Protein AF-A0A074M8I2-F1 (afdb_monomer_lite)

Organism: NCBI:txid1157490

Structure (mmCIF, N/CA/C/O backbone):
data_AF-A0A074M8I2-F1
#
_entry.id   AF-A0A074M8I2-F1
#
loop_
_atom_site.group_PDB
_atom_site.id
_atom_site.type_symbol
_atom_site.label_atom_id
_atom_site.label_alt_id
_atom_site.label_comp_id
_atom_site.label_asym_id
_atom_site.label_entity_id
_atom_site.label_seq_id
_atom_site.pdbx_PDB_ins_code
_atom_site.Cartn_x
_atom_site.Cartn_y
_atom_site.Cartn_z
_atom_site.occupancy
_atom_site.B_iso_or_equiv
_atom_site.auth_seq_id
_atom_site.auth_comp_id
_atom_site.auth_asym_id
_atom_site.auth_atom_id
_atom_site.pdbx_PDB_model_num
ATOM 1 N N . MET A 1 1 ? -0.895 25.698 -5.351 1.00 42.66 1 MET A N 1
ATOM 2 C CA . MET A 1 1 ? 0.181 25.172 -6.219 1.00 42.66 1 MET A CA 1
ATOM 3 C C . MET A 1 1 ? -0.260 23.826 -6.764 1.00 42.66 1 MET A C 1
ATOM 5 O O . MET A 1 1 ? -0.380 22.884 -5.988 1.00 42.66 1 MET A O 1
ATOM 9 N N . ALA A 1 2 ? -0.582 23.736 -8.056 1.00 50.84 2 ALA A N 1
ATOM 10 C CA . ALA A 1 2 ? -0.793 22.437 -8.686 1.00 50.84 2 ALA A CA 1
ATOM 11 C C . ALA A 1 2 ? 0.545 21.688 -8.639 1.00 50.84 2 ALA A C 1
ATOM 13 O O . ALA A 1 2 ? 1.540 22.205 -9.139 1.00 50.84 2 ALA A O 1
ATOM 14 N N . LYS A 1 3 ? 0.598 20.532 -7.963 1.00 60.25 3 LYS A N 1
ATOM 15 C CA . LYS A 1 3 ? 1.797 19.686 -7.977 1.00 60.25 3 LYS A CA 1
ATOM 16 C C . LYS A 1 3 ? 2.070 19.311 -9.429 1.00 60.25 3 LYS A C 1
ATOM 18 O O . LYS A 1 3 ? 1.222 18.683 -10.062 1.00 60.25 3 LYS A O 1
ATOM 23 N N . GLU A 1 4 ? 3.216 19.740 -9.934 1.00 68.94 4 GLU A N 1
ATOM 24 C CA . GLU A 1 4 ? 3.698 19.415 -11.270 1.00 68.94 4 GLU A CA 1
ATOM 25 C C . GLU A 1 4 ? 3.669 17.889 -11.448 1.00 68.94 4 GLU A C 1
ATOM 27 O O . GLU A 1 4 ? 4.059 17.141 -10.542 1.00 68.94 4 GLU A O 1
ATOM 32 N N . LYS A 1 5 ? 3.102 17.406 -12.560 1.00 71.88 5 LYS A N 1
ATOM 33 C CA . LYS A 1 5 ? 3.070 15.963 -12.823 1.00 71.88 5 LYS A CA 1
ATOM 34 C C . LYS A 1 5 ? 4.513 15.498 -13.052 1.00 71.88 5 LYS A C 1
ATOM 36 O O . LYS A 1 5 ? 5.196 16.120 -13.862 1.00 71.88 5 LYS A O 1
ATOM 41 N N . PRO A 1 6 ? 4.974 14.426 -12.386 1.00 79.75 6 PRO A N 1
ATOM 42 C CA . PRO A 1 6 ? 6.306 13.899 -12.639 1.00 79.75 6 PRO A CA 1
ATOM 43 C C . PRO A 1 6 ? 6.418 13.461 -14.104 1.00 79.75 6 PRO A C 1
ATOM 45 O O . PRO A 1 6 ? 5.534 12.776 -14.621 1.00 79.75 6 PRO A O 1
ATOM 48 N N . THR A 1 7 ? 7.490 13.881 -14.769 1.00 85.94 7 THR A N 1
ATOM 49 C CA . THR A 1 7 ? 7.848 13.439 -16.120 1.00 85.94 7 THR A CA 1
ATOM 50 C C . THR A 1 7 ? 8.800 12.255 -16.024 1.00 85.94 7 THR A C 1
ATOM 52 O O . THR A 1 7 ? 9.790 12.321 -15.295 1.00 85.94 7 THR A O 1
ATOM 55 N N . PHE A 1 8 ? 8.524 11.187 -16.769 1.00 88.75 8 PHE A N 1
ATOM 56 C CA . PHE A 1 8 ? 9.336 9.970 -16.771 1.00 88.75 8 PHE A CA 1
ATOM 57 C C . PHE A 1 8 ? 10.030 9.803 -18.119 1.00 88.75 8 PHE A C 1
ATOM 59 O O . PHE A 1 8 ? 9.426 10.041 -19.162 1.00 88.75 8 PHE A O 1
ATOM 66 N N . SER A 1 9 ? 11.296 9.389 -18.094 1.00 86.12 9 SER A N 1
ATOM 67 C CA . SER A 1 9 ? 12.068 9.097 -19.305 1.00 86.12 9 SER A CA 1
ATOM 68 C C . SER A 1 9 ? 11.601 7.818 -19.997 1.00 86.12 9 SER A C 1
ATOM 70 O O . SER A 1 9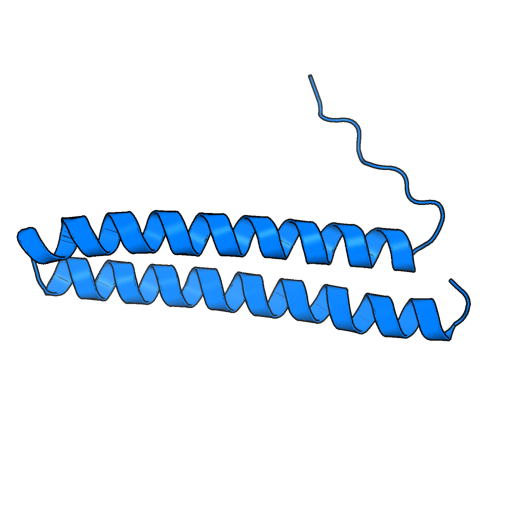 ? 11.716 7.708 -21.214 1.00 86.12 9 SER A O 1
ATOM 72 N N . THR A 1 10 ? 11.073 6.861 -19.232 1.00 92.62 10 THR A N 1
ATOM 73 C CA . THR A 1 10 ? 10.592 5.581 -19.746 1.00 92.62 10 THR A CA 1
ATOM 74 C C . THR A 1 10 ? 9.329 5.122 -19.028 1.00 92.62 10 THR A C 1
ATOM 76 O O . THR A 1 10 ? 9.033 5.541 -17.902 1.00 92.62 10 THR A O 1
ATOM 79 N N . ARG A 1 11 ? 8.563 4.237 -19.674 1.00 91.06 11 ARG A N 1
ATOM 80 C CA . ARG A 1 11 ? 7.311 3.726 -19.107 1.00 91.06 11 ARG A CA 1
ATOM 81 C C . ARG A 1 11 ? 7.544 2.793 -17.925 1.00 91.06 11 ARG A C 1
ATOM 83 O O . ARG A 1 11 ? 6.730 2.758 -17.005 1.00 91.06 11 ARG A O 1
ATOM 90 N N . SER A 1 12 ? 8.665 2.072 -17.904 1.00 91.19 12 SER A N 1
ATOM 91 C CA . SER A 1 12 ? 9.055 1.269 -16.744 1.00 91.19 12 SER A CA 1
ATOM 92 C C . SER A 1 12 ? 9.304 2.164 -15.520 1.00 91.19 12 SER A C 1
ATOM 94 O O . SER A 1 12 ? 8.792 1.873 -14.437 1.00 91.19 12 SER A O 1
ATOM 96 N N . ALA A 1 13 ? 9.982 3.305 -15.685 1.00 91.69 13 ALA A N 1
ATOM 97 C CA . ALA A 1 13 ? 10.178 4.273 -14.604 1.00 91.69 13 ALA A CA 1
ATOM 98 C C . ALA A 1 13 ? 8.848 4.847 -14.078 1.00 91.69 13 ALA A C 1
ATOM 100 O O . ALA A 1 13 ? 8.672 4.979 -12.863 1.00 91.69 13 ALA A O 1
ATOM 101 N N . GLU A 1 14 ? 7.893 5.126 -14.970 1.00 94.06 14 GLU A N 1
ATOM 102 C CA . GLU A 1 14 ? 6.544 5.559 -14.594 1.00 94.06 14 GLU A CA 1
ATOM 103 C C . GLU A 1 14 ? 5.806 4.496 -13.760 1.00 94.06 14 GLU A C 1
ATOM 105 O O . GLU A 1 14 ? 5.295 4.788 -12.674 1.00 94.06 14 GLU A O 1
ATOM 110 N N . GLU A 1 15 ? 5.750 3.250 -14.236 1.00 94.38 15 GLU A N 1
ATOM 111 C CA . GLU A 1 15 ? 5.038 2.170 -13.543 1.00 94.38 15 GLU A CA 1
ATOM 112 C C . GLU A 1 15 ? 5.661 1.867 -12.172 1.00 94.38 15 GLU A C 1
ATOM 114 O O . GLU A 1 15 ? 4.933 1.657 -11.198 1.00 94.38 15 GLU A O 1
ATOM 119 N N . LEU A 1 16 ? 6.994 1.925 -12.054 1.00 93.94 16 LEU A N 1
ATOM 120 C CA . LEU A 1 16 ? 7.685 1.771 -10.774 1.00 93.94 16 LEU A CA 1
ATOM 121 C C . LEU A 1 16 ? 7.334 2.901 -9.799 1.00 93.94 16 LEU A C 1
ATOM 123 O O . LEU A 1 16 ? 7.034 2.633 -8.635 1.00 93.94 16 LEU A O 1
ATOM 127 N N . TYR A 1 17 ? 7.324 4.155 -10.263 1.00 94.62 17 TYR A N 1
ATOM 128 C CA . TYR A 1 17 ? 6.926 5.295 -9.436 1.00 94.62 17 TYR A CA 1
ATOM 129 C C . TYR A 1 17 ? 5.509 5.118 -8.886 1.00 94.62 17 TYR A C 1
ATOM 131 O O . TYR A 1 17 ? 5.271 5.310 -7.689 1.00 94.62 17 TYR A O 1
ATOM 139 N N .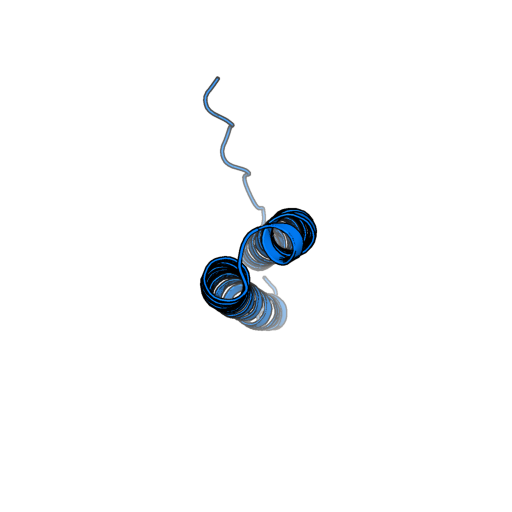 TRP A 1 18 ? 4.560 4.720 -9.736 1.00 93.94 18 TRP A N 1
ATOM 140 C CA . TRP A 1 18 ? 3.188 4.499 -9.296 1.00 93.94 18 TRP A CA 1
ATOM 141 C C . TRP A 1 18 ? 3.072 3.308 -8.344 1.00 93.94 18 TRP A C 1
ATOM 143 O O . TRP A 1 18 ? 2.367 3.434 -7.342 1.00 93.94 18 TRP A O 1
ATOM 153 N N . ALA A 1 19 ? 3.791 2.205 -8.577 1.00 94.00 19 ALA A N 1
ATOM 154 C CA . ALA A 1 19 ? 3.842 1.075 -7.646 1.00 94.00 19 ALA A CA 1
ATOM 155 C C . ALA A 1 19 ? 4.345 1.510 -6.258 1.00 94.00 19 ALA A C 1
ATOM 157 O O . ALA A 1 19 ? 3.681 1.262 -5.251 1.00 94.00 19 ALA A O 1
ATOM 158 N N . VAL A 1 20 ? 5.456 2.250 -6.203 1.00 94.69 20 VAL A N 1
ATOM 159 C CA . VAL A 1 20 ? 6.021 2.795 -4.956 1.00 94.69 20 VAL A CA 1
ATOM 160 C C . VAL A 1 20 ? 5.045 3.763 -4.284 1.00 94.69 20 VAL A C 1
ATOM 162 O O . VAL A 1 20 ? 4.841 3.722 -3.070 1.00 94.69 20 VAL A O 1
ATOM 165 N N . ARG A 1 21 ? 4.364 4.610 -5.058 1.00 94.69 21 ARG A N 1
ATOM 166 C CA . ARG A 1 21 ? 3.340 5.508 -4.517 1.00 94.69 21 ARG A CA 1
ATOM 167 C C . ARG A 1 21 ? 2.163 4.739 -3.910 1.00 94.69 21 ARG A C 1
ATOM 169 O O . ARG A 1 21 ? 1.641 5.170 -2.882 1.00 94.69 21 ARG A O 1
ATOM 176 N N . GLN A 1 22 ? 1.732 3.633 -4.520 1.00 95.81 22 GLN A N 1
ATOM 177 C CA . GLN A 1 22 ? 0.694 2.773 -3.942 1.00 95.81 22 GLN A CA 1
ATOM 178 C C . GLN A 1 22 ? 1.188 2.062 -2.678 1.00 95.81 22 GLN A C 1
ATOM 180 O O . GLN A 1 22 ? 0.429 1.972 -1.719 1.00 95.81 22 GLN A O 1
ATOM 185 N N . PHE A 1 23 ? 2.459 1.658 -2.619 1.00 95.06 23 PHE A N 1
ATOM 186 C CA . PHE A 1 23 ? 3.062 1.111 -1.402 1.00 95.06 23 PHE A CA 1
ATOM 187 C C . PHE A 1 23 ? 3.007 2.106 -0.230 1.00 95.06 23 PHE A C 1
ATOM 189 O O . PHE A 1 23 ? 2.541 1.760 0.854 1.00 95.06 23 PHE A O 1
ATOM 196 N N . PHE A 1 24 ? 3.382 3.372 -0.445 1.00 96.75 24 PHE A N 1
ATOM 197 C CA . PHE A 1 24 ? 3.280 4.393 0.608 1.00 96.75 24 PHE A CA 1
ATOM 198 C C . PHE A 1 24 ? 1.834 4.671 1.036 1.00 96.75 24 PHE A C 1
ATOM 200 O O . PHE A 1 24 ? 1.573 4.898 2.217 1.00 96.75 24 PHE A O 1
ATOM 207 N N . LYS A 1 25 ? 0.878 4.628 0.099 1.00 95.75 25 LYS A N 1
ATOM 208 C CA . LYS A 1 25 ? -0.548 4.719 0.440 1.00 95.75 25 LYS A CA 1
ATOM 209 C C . LYS A 1 25 ? -1.010 3.528 1.270 1.00 95.75 25 LYS A C 1
ATOM 211 O O . LYS A 1 25 ? -1.714 3.734 2.251 1.00 95.75 25 LYS A O 1
ATOM 216 N N . LEU A 1 26 ? -0.604 2.313 0.905 1.00 96.88 26 LEU A N 1
ATOM 217 C CA . LEU A 1 26 ? -0.912 1.104 1.663 1.00 96.88 26 LEU A CA 1
ATOM 218 C C . LEU A 1 26 ? -0.377 1.218 3.091 1.00 96.88 26 LEU A C 1
ATOM 220 O O . LEU A 1 26 ? -1.119 0.974 4.035 1.00 96.88 26 LEU A O 1
ATOM 224 N N . LEU A 1 27 ? 0.871 1.666 3.255 1.00 97.50 27 LEU A N 1
ATOM 225 C CA . LEU A 1 27 ? 1.468 1.884 4.570 1.00 97.50 27 LEU A CA 1
ATOM 226 C C . LEU A 1 27 ? 0.661 2.894 5.400 1.00 97.50 27 LEU A C 1
ATOM 228 O O . LEU A 1 27 ? 0.349 2.628 6.558 1.00 97.50 27 LEU A O 1
ATOM 232 N N . ALA A 1 28 ? 0.265 4.021 4.800 1.00 97.31 28 ALA A N 1
ATOM 233 C CA . ALA A 1 28 ? -0.571 5.015 5.469 1.00 97.31 28 ALA A CA 1
ATOM 234 C C . ALA A 1 28 ? -1.942 4.445 5.882 1.00 97.31 28 ALA A C 1
ATOM 236 O O . ALA A 1 28 ? -2.388 4.688 7.002 1.00 97.31 28 ALA A O 1
ATOM 237 N N . ILE A 1 29 ? -2.585 3.659 5.008 1.00 96.50 29 ILE A N 1
ATOM 238 C CA . ILE A 1 29 ? -3.859 2.980 5.295 1.00 96.50 29 ILE A CA 1
ATOM 239 C C . ILE A 1 29 ? -3.696 2.014 6.469 1.00 96.50 29 ILE A C 1
ATOM 241 O O . ILE A 1 29 ? -4.497 2.059 7.399 1.00 96.50 29 ILE A O 1
ATOM 245 N N . VAL A 1 30 ? -2.657 1.175 6.461 1.00 97.12 30 VAL A N 1
ATOM 246 C CA . VAL A 1 30 ? -2.404 0.186 7.518 1.00 97.12 30 VAL A CA 1
ATOM 247 C C . VAL A 1 30 ? -2.162 0.868 8.864 1.00 97.12 30 VAL A C 1
ATOM 249 O O . VAL A 1 30 ? -2.760 0.466 9.859 1.00 97.12 30 VAL A O 1
ATOM 252 N N . ILE A 1 31 ? -1.350 1.929 8.902 1.00 97.81 31 ILE A N 1
ATOM 253 C CA . ILE A 1 31 ? -1.082 2.685 10.135 1.00 97.81 31 ILE A CA 1
ATOM 254 C C . ILE A 1 31 ? -2.370 3.332 10.662 1.00 97.81 31 ILE A C 1
ATOM 256 O O . ILE A 1 31 ? -2.721 3.146 11.827 1.00 97.81 31 ILE A O 1
ATOM 260 N N . ALA A 1 32 ? -3.102 4.057 9.811 1.00 97.44 32 ALA A N 1
ATOM 261 C CA . ALA A 1 32 ? -4.338 4.731 10.207 1.00 97.44 32 ALA A CA 1
ATOM 262 C C . ALA A 1 32 ? -5.409 3.734 10.679 1.00 97.44 32 ALA A C 1
ATOM 264 O O . ALA A 1 32 ? -6.055 3.947 11.708 1.00 97.44 32 ALA A O 1
ATOM 265 N N . CYS A 1 33 ? -5.568 2.622 9.960 1.00 97.00 33 CYS A N 1
ATOM 266 C CA . CYS A 1 33 ? -6.484 1.553 10.332 1.00 97.00 33 CYS A CA 1
ATOM 267 C C . CYS A 1 33 ? -6.076 0.904 11.658 1.00 97.00 33 CYS A C 1
ATOM 269 O O . CYS A 1 33 ? -6.937 0.689 12.503 1.00 97.00 33 CYS A O 1
ATOM 271 N N . GLY A 1 34 ? -4.785 0.637 11.875 1.00 97.25 34 GLY A N 1
ATOM 272 C CA . GLY A 1 34 ? -4.276 0.070 13.125 1.00 97.25 34 GLY A CA 1
ATOM 273 C C . GLY A 1 34 ? -4.569 0.959 14.333 1.00 97.25 34 GLY A C 1
ATOM 274 O O . GLY A 1 34 ? -5.100 0.478 15.332 1.00 97.25 34 GLY A O 1
ATOM 275 N N . ILE A 1 35 ? -4.317 2.268 14.216 1.00 97.94 35 ILE A N 1
ATOM 276 C CA . ILE A 1 35 ? -4.647 3.249 15.265 1.00 97.94 35 ILE A CA 1
ATOM 277 C C . ILE A 1 35 ? -6.155 3.262 15.530 1.00 97.94 35 ILE A C 1
ATOM 279 O O . ILE A 1 35 ? -6.593 3.232 16.678 1.00 97.94 35 ILE A O 1
ATOM 283 N N . THR A 1 36 ? -6.963 3.275 14.472 1.00 96.88 36 THR A N 1
ATOM 284 C CA . THR A 1 36 ? -8.419 3.377 14.609 1.00 96.88 36 THR A CA 1
ATOM 285 C C . THR A 1 36 ? -9.014 2.103 15.212 1.00 96.88 36 THR A C 1
ATOM 287 O O . THR A 1 36 ? -9.882 2.191 16.072 1.00 96.88 36 THR A O 1
ATOM 290 N N . LEU A 1 37 ? -8.519 0.922 14.830 1.00 97.31 37 LEU A N 1
ATOM 291 C CA . LEU A 1 37 ? -8.904 -0.358 15.432 1.00 97.31 37 LEU A CA 1
ATOM 292 C C . LEU A 1 37 ? -8.519 -0.434 16.908 1.00 97.31 37 LEU A C 1
ATOM 294 O O . LEU A 1 37 ? -9.338 -0.845 17.730 1.00 97.31 37 LEU A O 1
ATOM 298 N N . PHE A 1 38 ? -7.307 0.015 17.245 1.00 96.38 38 PHE A N 1
ATOM 299 C CA . PHE A 1 38 ? -6.852 0.088 18.630 1.00 96.38 38 PHE A CA 1
ATOM 300 C C . PHE A 1 38 ? -7.770 0.961 19.484 1.00 96.38 38 PHE A C 1
ATOM 302 O O . PHE A 1 38 ? -8.041 0.617 20.626 1.00 96.38 38 PHE A O 1
ATOM 309 N N . ILE A 1 39 ? -8.271 2.070 18.943 1.00 96.56 39 ILE A N 1
ATOM 310 C CA . ILE A 1 39 ? -9.224 2.936 19.641 1.00 96.56 39 ILE A CA 1
ATOM 311 C C . ILE A 1 39 ? -10.607 2.266 19.702 1.00 96.56 39 ILE A C 1
ATOM 313 O O . ILE A 1 39 ? -11.210 2.187 20.768 1.00 96.56 39 ILE A O 1
ATOM 317 N N . ALA A 1 40 ? -11.104 1.741 18.579 1.00 96.44 40 ALA A N 1
ATOM 318 C CA . ALA A 1 40 ? -12.460 1.210 18.440 1.00 96.44 40 ALA A CA 1
ATOM 319 C C . ALA A 1 40 ? -12.765 0.021 19.363 1.00 96.44 40 ALA A C 1
ATOM 321 O O . ALA A 1 40 ? -13.901 -0.100 19.829 1.00 96.44 40 ALA A O 1
ATOM 322 N N . GLN A 1 41 ? -11.766 -0.817 19.668 1.00 95.00 41 GLN A N 1
ATOM 323 C CA . GLN A 1 41 ? -11.938 -1.967 20.565 1.00 95.00 41 GLN A CA 1
ATOM 324 C C . GLN A 1 41 ? -12.395 -1.565 21.981 1.00 95.00 41 GLN A C 1
ATOM 326 O O . GLN A 1 41 ? -13.013 -2.370 22.668 1.00 95.00 41 GLN A O 1
ATOM 331 N N . PHE A 1 42 ? -12.134 -0.323 22.413 1.00 96.31 42 PHE A N 1
ATOM 332 C CA . PHE A 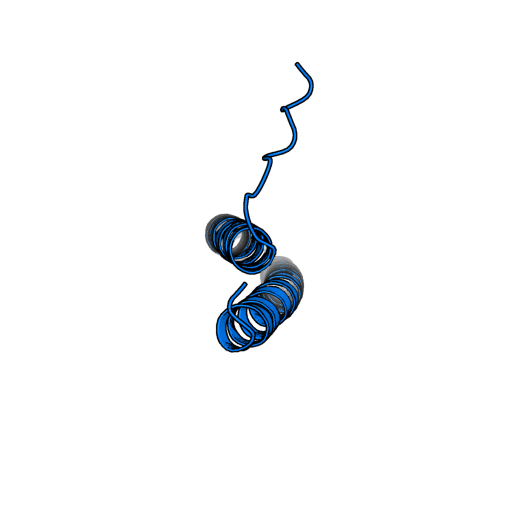1 42 ? -12.567 0.183 23.721 1.00 96.31 42 PHE A CA 1
ATOM 333 C C . PHE A 1 42 ? -14.020 0.683 23.737 1.00 96.31 42 PHE A C 1
ATOM 335 O O . PHE A 1 42 ? -14.575 0.885 24.813 1.00 96.31 42 PHE A O 1
ATOM 342 N N . PHE A 1 43 ? -14.64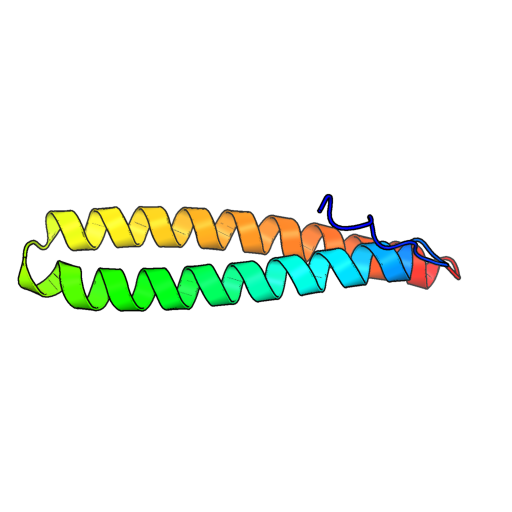3 0.887 22.570 1.00 95.06 43 PHE A N 1
ATOM 343 C CA . PHE A 1 43 ? -16.003 1.429 22.464 1.00 95.06 43 PHE A CA 1
ATOM 344 C C . PHE A 1 43 ? -17.039 0.359 22.122 1.00 95.06 43 PHE A C 1
ATOM 346 O O . PHE A 1 43 ? -18.100 0.307 22.741 1.00 95.06 43 PHE A O 1
ATOM 353 N N . SER A 1 44 ? -16.781 -0.463 21.098 1.00 96.06 44 SER A N 1
ATOM 354 C CA . SER A 1 44 ? -17.744 -1.462 20.620 1.00 96.06 44 SER A CA 1
ATOM 355 C C . SER A 1 44 ? -17.097 -2.488 19.693 1.00 96.06 44 SER A C 1
ATOM 357 O O . SER A 1 44 ? -16.424 -2.132 18.724 1.00 96.06 44 SER A O 1
ATOM 359 N N . ASN A 1 45 ? -17.413 -3.766 19.914 1.00 94.00 45 ASN A N 1
ATOM 360 C CA . ASN A 1 45 ? -16.992 -4.864 19.037 1.00 94.00 45 ASN A CA 1
ATOM 361 C C . ASN A 1 45 ? -17.563 -4.736 17.616 1.00 94.00 45 ASN A C 1
ATOM 363 O O . ASN A 1 45 ? -16.900 -5.105 16.649 1.00 94.00 45 ASN A O 1
ATOM 367 N N . VAL A 1 46 ? -18.776 -4.189 17.471 1.00 95.75 46 VAL A N 1
ATOM 368 C CA . VAL A 1 46 ? -19.397 -3.972 16.153 1.00 95.75 46 VAL A CA 1
ATOM 369 C C . VAL A 1 46 ? -18.635 -2.896 15.384 1.00 95.75 46 VAL A C 1
ATOM 371 O O . VAL A 1 46 ? -18.331 -3.077 14.207 1.00 95.75 46 VAL A O 1
ATOM 374 N N . LEU A 1 47 ? -18.275 -1.798 16.058 1.00 94.06 47 LEU A N 1
ATOM 375 C CA . LEU A 1 47 ? -17.489 -0.722 15.457 1.00 94.06 47 LEU A CA 1
ATOM 376 C C . LEU A 1 47 ? -16.092 -1.214 15.056 1.00 94.06 47 LEU A C 1
ATOM 378 O O . LEU A 1 47 ? -15.643 -0.937 13.946 1.00 94.06 47 LEU A O 1
ATOM 382 N N . PHE A 1 48 ? -15.437 -1.982 15.931 1.00 96.50 48 PHE A N 1
ATOM 383 C CA . PHE A 1 48 ? -14.151 -2.614 15.642 1.00 96.50 48 PHE A CA 1
ATOM 384 C C . PHE A 1 48 ? -14.214 -3.476 14.373 1.00 96.50 48 PHE A C 1
ATOM 386 O O . PHE A 1 48 ? -13.415 -3.280 13.457 1.00 96.50 48 PHE A O 1
ATOM 393 N N . LEU A 1 49 ? -15.197 -4.379 14.277 1.00 97.06 49 LEU A N 1
ATOM 394 C CA . LEU A 1 49 ? -15.371 -5.248 13.109 1.00 97.06 49 LEU A CA 1
ATOM 395 C C . LEU A 1 49 ? -15.629 -4.450 11.828 1.00 97.06 49 LEU A C 1
ATOM 397 O O . LEU A 1 49 ? -15.034 -4.740 10.792 1.00 97.06 49 LEU A O 1
ATOM 401 N N . LEU A 1 50 ? -16.479 -3.424 11.893 1.00 96.81 50 LEU A N 1
ATOM 402 C CA . LEU A 1 50 ? -16.811 -2.599 10.735 1.00 96.81 50 LEU A CA 1
ATOM 403 C C . LEU A 1 50 ? -15.576 -1.861 10.195 1.00 96.81 50 LEU A C 1
ATOM 405 O O . LEU A 1 50 ? -15.323 -1.869 8.990 1.00 96.81 50 LEU A O 1
ATOM 409 N N . ILE A 1 51 ? -14.759 -1.293 11.084 1.00 96.44 51 ILE A N 1
ATOM 410 C CA . ILE A 1 51 ? -13.507 -0.622 10.712 1.00 96.44 51 ILE A CA 1
ATOM 411 C C . ILE A 1 51 ? -12.488 -1.628 10.169 1.00 96.44 51 ILE A C 1
ATOM 413 O O . ILE A 1 51 ? -11.806 -1.324 9.191 1.00 96.44 51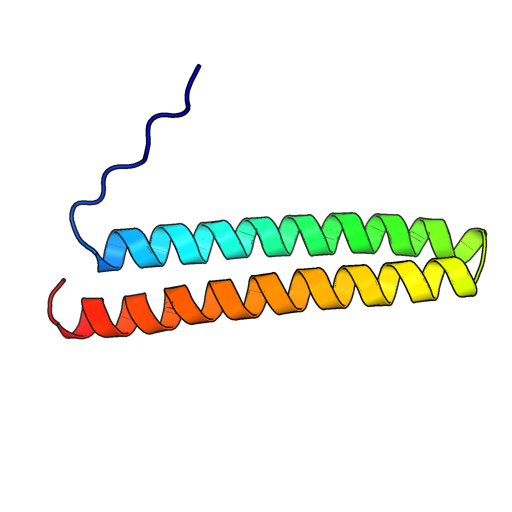 ILE A O 1
ATOM 417 N N . ALA A 1 52 ? -12.424 -2.837 10.734 1.00 96.75 52 ALA A N 1
ATOM 418 C CA . ALA A 1 52 ? -11.517 -3.883 10.266 1.00 96.75 52 ALA A CA 1
ATOM 419 C C . ALA A 1 52 ? -11.849 -4.298 8.829 1.00 96.75 52 ALA A C 1
ATOM 421 O O . ALA A 1 52 ? -10.954 -4.395 7.990 1.00 96.75 52 ALA A O 1
ATOM 422 N N . VAL A 1 53 ? -13.138 -4.474 8.522 1.00 97.94 53 VAL A N 1
ATOM 423 C CA . VAL A 1 53 ? -13.607 -4.811 7.172 1.00 97.94 53 VAL A CA 1
ATOM 424 C C . VAL A 1 53 ? -13.295 -3.685 6.186 1.00 97.94 53 VAL A C 1
ATOM 426 O O . VAL A 1 53 ? -12.753 -3.949 5.113 1.00 97.94 53 VAL A O 1
ATOM 429 N N . ILE A 1 54 ? -13.573 -2.427 6.540 1.00 97.06 54 ILE A N 1
ATOM 430 C CA . ILE A 1 54 ? -13.266 -1.279 5.670 1.00 97.06 54 ILE A CA 1
ATOM 431 C C . ILE A 1 54 ? -11.757 -1.181 5.416 1.00 97.06 54 ILE A C 1
ATOM 433 O O . ILE A 1 54 ? -11.328 -1.054 4.268 1.00 97.06 54 ILE A O 1
ATOM 437 N N . GLY A 1 55 ? -10.945 -1.281 6.469 1.00 96.88 55 GLY A N 1
ATOM 438 C CA . GLY A 1 55 ? -9.489 -1.247 6.368 1.00 96.88 55 GLY A CA 1
ATOM 439 C C . GLY A 1 55 ? -8.929 -2.378 5.509 1.00 96.88 55 GLY A C 1
ATOM 440 O O . GLY A 1 55 ? -8.042 -2.144 4.683 1.00 96.88 55 GLY A O 1
ATOM 441 N N . PHE A 1 56 ? -9.489 -3.582 5.639 1.00 97.06 56 PHE A N 1
ATOM 442 C CA . PHE A 1 56 ? -9.149 -4.724 4.798 1.00 97.06 56 PHE A CA 1
ATOM 443 C C . PHE A 1 56 ? -9.468 -4.457 3.324 1.00 97.06 56 PHE A C 1
ATOM 445 O O . PHE A 1 56 ? -8.592 -4.627 2.478 1.00 97.06 56 PHE A O 1
ATOM 452 N N . LEU A 1 57 ? -10.675 -3.978 3.005 1.00 98.06 57 LEU A N 1
ATOM 453 C CA . LEU A 1 57 ? -11.077 -3.690 1.623 1.00 98.06 57 LEU A CA 1
ATOM 454 C C . LEU A 1 57 ? -10.213 -2.592 0.983 1.00 98.06 57 LEU A C 1
ATOM 456 O O . LEU A 1 57 ? -9.781 -2.736 -0.162 1.00 98.06 57 LEU A O 1
ATOM 460 N N . LEU A 1 58 ? -9.904 -1.524 1.726 1.00 96.88 58 LEU A N 1
ATOM 461 C CA . LEU A 1 58 ? -9.015 -0.452 1.265 1.00 96.88 58 LEU A CA 1
ATOM 462 C C . LEU A 1 58 ? -7.589 -0.956 1.016 1.00 96.88 58 LEU A C 1
ATOM 464 O O . LEU A 1 58 ? -6.970 -0.610 0.004 1.00 96.88 58 LEU A O 1
ATOM 468 N N . SER A 1 59 ? -7.076 -1.791 1.920 1.00 96.62 59 SER A N 1
ATOM 469 C CA . SER A 1 59 ? -5.756 -2.405 1.776 1.00 96.62 59 SER A CA 1
ATOM 470 C C . SER A 1 59 ? -5.720 -3.336 0.567 1.00 96.62 59 SER A C 1
ATOM 472 O O . SER A 1 59 ? -4.822 -3.215 -0.262 1.00 96.62 59 SER A O 1
ATOM 474 N N . LEU A 1 60 ? -6.730 -4.197 0.407 1.00 97.19 60 LEU A N 1
ATOM 475 C CA . LEU A 1 60 ? -6.848 -5.128 -0.713 1.00 97.19 60 LEU A CA 1
ATOM 476 C C . LEU A 1 60 ? -6.876 -4.391 -2.053 1.00 97.19 60 LEU A C 1
ATOM 478 O O . LEU A 1 60 ? -6.093 -4.717 -2.943 1.00 97.19 60 LEU A O 1
ATOM 482 N N . ALA A 1 61 ? -7.717 -3.361 -2.186 1.00 96.62 61 ALA A N 1
ATOM 483 C CA . ALA A 1 61 ? -7.772 -2.552 -3.399 1.00 96.62 61 ALA A CA 1
ATOM 484 C C . ALA A 1 61 ? -6.398 -1.939 -3.714 1.00 96.62 61 ALA A C 1
ATOM 486 O O . ALA A 1 61 ? -5.900 -2.056 -4.833 1.00 96.62 61 ALA A O 1
ATOM 487 N N . THR A 1 62 ? -5.744 -1.347 -2.712 1.00 96.88 62 THR A N 1
ATOM 488 C CA . THR A 1 62 ? -4.430 -0.710 -2.884 1.00 96.88 62 THR A CA 1
ATOM 489 C C . THR A 1 62 ? -3.351 -1.720 -3.284 1.00 96.88 62 THR A C 1
ATOM 491 O O . THR A 1 62 ? -2.557 -1.437 -4.182 1.00 96.88 62 THR A O 1
ATOM 494 N N . VAL A 1 63 ? -3.349 -2.914 -2.681 1.00 97.12 63 VAL A N 1
ATOM 495 C CA . VAL A 1 63 ? -2.443 -4.018 -3.028 1.00 97.12 63 VAL A CA 1
ATOM 496 C C . VAL A 1 63 ? -2.663 -4.468 -4.471 1.00 97.12 63 VAL A C 1
ATOM 498 O O . VAL A 1 63 ? -1.694 -4.569 -5.220 1.00 97.12 63 VAL A O 1
ATOM 501 N N . VAL A 1 64 ? -3.911 -4.674 -4.902 1.00 97.12 64 VAL A N 1
ATOM 502 C CA . VAL A 1 64 ? -4.225 -5.076 -6.286 1.00 97.12 64 VAL A CA 1
ATOM 503 C C . VAL A 1 64 ? -3.722 -4.034 -7.290 1.00 97.12 64 VAL A C 1
ATOM 505 O O . VAL A 1 64 ? -3.063 -4.388 -8.270 1.00 97.12 64 VAL A O 1
ATOM 508 N N . TYR A 1 65 ? -3.948 -2.743 -7.026 1.00 94.75 65 TYR A N 1
ATOM 509 C CA . TYR A 1 65 ? -3.413 -1.670 -7.871 1.00 94.75 65 TYR A CA 1
ATOM 510 C C . TYR A 1 65 ? -1.878 -1.649 -7.887 1.00 94.75 65 TYR A C 1
ATOM 512 O O . TYR A 1 65 ? -1.282 -1.517 -8.958 1.00 94.75 65 TYR A O 1
ATOM 520 N N . MET A 1 66 ? -1.235 -1.799 -6.724 1.00 96.31 66 MET A N 1
ATOM 521 C CA . MET A 1 66 ? 0.224 -1.855 -6.595 1.00 96.31 66 MET A CA 1
ATOM 522 C C . MET A 1 66 ? 0.814 -3.003 -7.422 1.00 96.31 66 MET A C 1
ATOM 524 O O . MET A 1 66 ? 1.727 -2.775 -8.215 1.00 96.31 66 MET A O 1
ATOM 528 N N . PHE A 1 67 ? 0.262 -4.212 -7.294 1.00 95.44 67 PHE A N 1
ATOM 529 C CA . PHE A 1 67 ? 0.698 -5.375 -8.067 1.00 95.44 67 PHE A CA 1
ATOM 530 C C . PHE A 1 67 ? 0.487 -5.184 -9.569 1.00 95.44 67 PHE A C 1
ATOM 532 O O . PHE A 1 67 ? 1.365 -5.538 -10.351 1.00 95.44 67 PHE A O 1
ATOM 539 N N . GLY A 1 68 ? -0.621 -4.565 -9.986 1.00 95.25 68 GLY A N 1
ATOM 540 C CA . GLY A 1 68 ? -0.854 -4.242 -11.393 1.00 95.25 68 GLY A CA 1
ATOM 541 C C . GLY A 1 68 ? 0.245 -3.353 -11.988 1.00 95.25 68 GLY A C 1
ATOM 542 O O . GLY A 1 68 ? 0.738 -3.637 -13.080 1.00 95.25 68 GLY A O 1
ATOM 543 N N . HIS A 1 69 ? 0.665 -2.311 -11.264 1.00 95.94 69 HIS A N 1
ATOM 544 C CA . HIS A 1 69 ? 1.799 -1.469 -11.667 1.00 95.94 69 HIS A CA 1
ATOM 545 C C . HIS A 1 69 ? 3.123 -2.245 -11.658 1.00 95.94 69 HIS A C 1
ATOM 547 O O . HIS A 1 69 ? 3.916 -2.129 -12.588 1.00 95.94 69 HIS A O 1
ATOM 553 N N . PHE A 1 70 ? 3.346 -3.092 -10.653 1.00 93.75 70 PHE A N 1
ATOM 554 C CA . PHE A 1 70 ? 4.580 -3.866 -10.527 1.00 93.75 70 PHE A CA 1
ATOM 555 C C . PHE A 1 70 ? 4.755 -4.901 -11.650 1.00 93.75 70 PHE A C 1
ATOM 557 O O . PHE A 1 70 ? 5.842 -5.042 -12.207 1.00 93.75 70 PHE A O 1
ATOM 564 N N . ILE A 1 71 ? 3.676 -5.578 -12.051 1.00 96.38 71 ILE A N 1
ATOM 565 C CA . ILE A 1 71 ? 3.686 -6.496 -13.198 1.00 96.38 71 ILE A CA 1
ATOM 566 C C . ILE A 1 71 ? 3.984 -5.723 -14.487 1.00 96.38 71 ILE A C 1
ATOM 568 O O . ILE A 1 71 ? 4.855 -6.127 -15.257 1.00 96.38 71 ILE A O 1
ATOM 572 N N . ARG A 1 72 ? 3.309 -4.585 -14.716 1.00 95.25 72 ARG A N 1
ATOM 573 C CA . ARG A 1 72 ? 3.561 -3.749 -15.900 1.00 95.25 72 ARG A CA 1
ATOM 574 C C . ARG A 1 72 ? 4.993 -3.229 -15.946 1.00 95.25 72 ARG A C 1
ATOM 576 O O . ARG A 1 72 ? 5.591 -3.249 -17.016 1.00 95.25 72 ARG A O 1
ATOM 583 N N . PHE A 1 73 ? 5.566 -2.849 -14.805 1.00 95.00 73 PHE A N 1
ATOM 584 C CA . PHE A 1 73 ? 6.976 -2.480 -14.704 1.00 95.00 73 PHE A CA 1
ATOM 585 C C . PHE A 1 73 ? 7.894 -3.571 -15.268 1.00 95.00 73 PHE A C 1
ATOM 587 O O . PHE A 1 73 ? 8.721 -3.272 -16.126 1.00 95.00 73 PHE A O 1
ATOM 594 N N . PHE A 1 74 ? 7.731 -4.833 -14.854 1.00 93.88 74 PHE A N 1
ATOM 595 C CA . PHE A 1 74 ? 8.551 -5.926 -15.388 1.00 93.88 74 PHE A CA 1
ATOM 596 C C . PHE A 1 74 ? 8.311 -6.179 -16.875 1.00 93.88 74 PHE 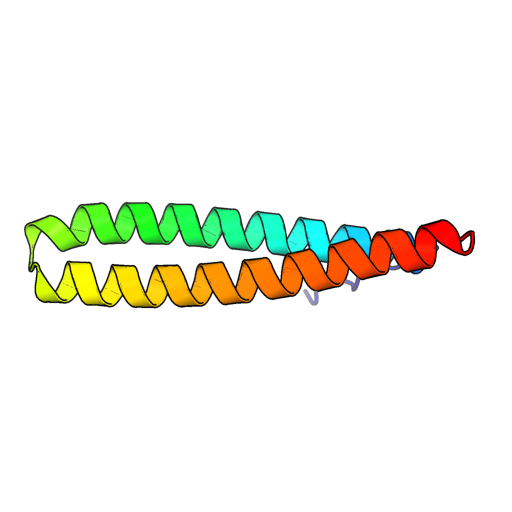A C 1
ATOM 598 O O . PHE A 1 74 ? 9.267 -6.443 -17.601 1.00 93.88 74 PHE A O 1
ATOM 605 N N . VAL A 1 75 ? 7.065 -6.058 -17.342 1.00 95.44 75 VAL A N 1
ATOM 606 C CA . VAL A 1 75 ? 6.740 -6.190 -18.768 1.00 95.44 75 VAL A CA 1
ATOM 607 C C . VAL A 1 75 ? 7.474 -5.130 -19.589 1.00 95.44 75 VAL A C 1
ATOM 609 O O . VAL A 1 75 ? 8.154 -5.489 -20.546 1.00 95.44 75 VAL A O 1
ATOM 612 N N . PHE A 1 76 ? 7.402 -3.851 -19.218 1.00 93.94 76 PHE A N 1
ATOM 613 C CA . PHE A 1 76 ? 8.092 -2.783 -19.952 1.00 93.94 76 PHE A CA 1
ATOM 614 C C . PHE A 1 76 ? 9.613 -2.895 -19.831 1.00 93.94 76 PHE A C 1
ATOM 616 O O . PHE A 1 76 ? 10.311 -2.840 -20.839 1.00 93.94 76 PHE A O 1
ATOM 623 N N . LYS A 1 77 ? 10.122 -3.214 -18.637 1.00 92.69 77 LYS A N 1
ATOM 624 C CA . LYS A 1 77 ? 11.555 -3.441 -18.424 1.00 92.69 77 LYS A CA 1
ATOM 625 C C . LYS A 1 77 ? 12.103 -4.584 -19.281 1.00 92.69 77 LYS A C 1
ATOM 627 O O . LYS A 1 77 ? 13.207 -4.487 -19.806 1.00 92.69 77 LYS A O 1
ATOM 632 N N . SER A 1 78 ? 11.327 -5.654 -19.474 1.00 93.62 78 SER A N 1
ATOM 633 C CA . SER A 1 78 ? 11.709 -6.767 -20.357 1.00 93.62 78 SER A CA 1
ATOM 634 C C . SER A 1 78 ? 11.748 -6.390 -21.845 1.00 93.62 78 SER A C 1
ATOM 636 O O . SER A 1 78 ? 12.397 -7.077 -22.627 1.00 93.62 78 SER A O 1
ATOM 638 N N . ARG A 1 79 ? 11.087 -5.291 -22.236 1.00 93.56 79 ARG A N 1
ATOM 639 C CA . ARG A 1 79 ? 11.058 -4.756 -23.608 1.00 93.56 79 ARG A CA 1
ATOM 640 C C . ARG A 1 79 ? 12.164 -3.733 -23.881 1.00 93.56 79 ARG A C 1
ATOM 642 O O . ARG A 1 79 ? 12.212 -3.187 -24.977 1.00 93.56 79 ARG A O 1
ATOM 649 N N . GLY A 1 80 ? 13.046 -3.486 -22.910 1.00 86.81 80 GLY A N 1
ATOM 650 C CA . GLY A 1 80 ? 14.106 -2.483 -23.025 1.00 86.81 80 GLY A CA 1
ATOM 651 C C . GLY A 1 80 ? 13.632 -1.046 -22.795 1.00 86.81 80 GLY A C 1
ATOM 652 O O . GLY A 1 80 ? 14.358 -0.119 -23.146 1.00 86.81 80 GLY A O 1
ATOM 653 N N . GLU A 1 81 ? 12.440 -0.866 -22.214 1.00 76.56 81 GLU A N 1
ATOM 654 C CA . GLU A 1 81 ? 11.949 0.423 -21.707 1.00 76.56 81 GLU A CA 1
ATOM 655 C C . GLU A 1 81 ? 12.383 0.655 -20.255 1.00 76.56 81 GLU A C 1
ATOM 657 O O . GLU A 1 81 ? 12.332 -0.272 -19.416 1.00 76.56 81 GLU A O 1
#

Foldseek 3Di:
DPPDDDDDPFLLRVLVVVLVVLVVVLVVLVVVLVVLLVVVVVPDPVSNVVSVVVSVVSNVVSVVSSVVSVVVSVVRVVVVD

Radius of gyration: 17.08 Å; chains: 1; bounding box: 34×32×47 Å

Secondary structure (DSSP, 8-state):
-PPPPPP-SSHHHHHHHHHHHHHHHHHHHHHHHHHHHHHHTTT-HHHHHHHHHHHHHHHHHHHHHHHHHHHHHHHHHHTT-

Sequence (81 aa):
MAKEKPTFSTRSAEELYWAVRQFFKLLAIVIACGITLFIAQFFSNVLFLLIAVIGFLLSLATVVYMFGHFIRFFVFKSRGE

pLDDT: mean 92.54, std 9.74, range [42.66, 98.06]